Protein AF-A0A011MZQ5-F1 (afdb_monomer_lite)

Radius of gyration: 25.86 Å; chains: 1; bounding box: 85×31×50 Å

Foldseek 3Di:
DPPPPPPVLVVVCVVPVDPSVVSVVLLVVLLVVLVVVVDDPPDPVSVVSSVVSSVVPDDPPPVVPVPPDDPDPPPPPDDDDDDDDD

Sequence (86 aa):
MKPMYPQILSWFAGKTGTPDHTAHRLWRQALRDATAEGVVIESPEYWQSAVGHLRASFPSTSPAMAVSSAPGASTDLAGSHRLQMA

Secondary structure (DSSP, 8-state):
---STTHHHHHHHHHH---HHHHHHHHHHHHHHHHHTTPPTTSHHHHHHHHHHHHHTS----GGGSSS------------------

pLDDT: mean 70.21, std 15.32, range [42.5, 89.62]

Structure (mmCIF, N/CA/C/O backbone):
data_AF-A0A011MZQ5-F1
#
_entry.id   AF-A0A011MZQ5-F1
#
loop_
_atom_site.group_PDB
_atom_site.id
_atom_site.type_symbol
_atom_site.label_atom_id
_atom_site.label_alt_id
_atom_site.label_comp_id
_atom_site.label_asym_id
_atom_site.label_entity_id
_atom_site.label_seq_id
_atom_site.pdbx_PDB_ins_code
_atom_site.Cartn_x
_atom_site.Cartn_y
_atom_site.Cartn_z
_atom_site.occupancy
_atom_site.B_iso_or_equiv
_atom_site.auth_seq_id
_atom_site.auth_comp_id
_atom_site.auth_asym_id
_atom_site.auth_atom_id
_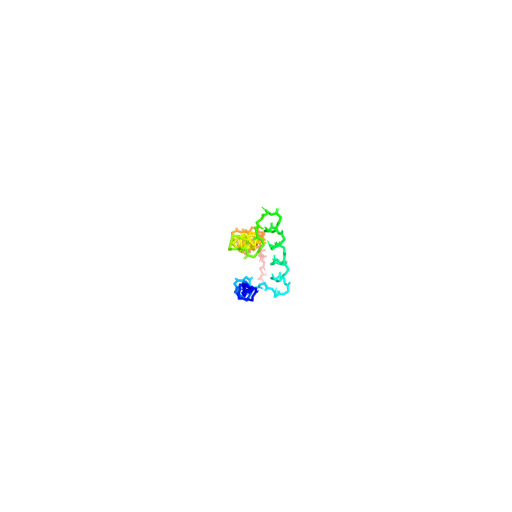atom_site.pdbx_PDB_model_num
ATOM 1 N N . MET A 1 1 ? 19.182 -6.271 2.087 1.00 49.50 1 MET A N 1
ATOM 2 C CA . MET A 1 1 ? 18.509 -5.140 2.767 1.00 49.50 1 MET A CA 1
ATOM 3 C C . MET A 1 1 ? 17.509 -5.703 3.772 1.00 49.50 1 MET A C 1
ATOM 5 O O . MET A 1 1 ? 16.945 -6.753 3.505 1.00 49.50 1 MET A O 1
ATOM 9 N N . LYS A 1 2 ? 17.333 -5.089 4.950 1.00 49.22 2 LYS A N 1
ATOM 10 C CA . LYS A 1 2 ? 16.306 -5.515 5.921 1.00 49.22 2 LYS A CA 1
ATOM 11 C C . LYS A 1 2 ? 14.954 -5.070 5.345 1.00 49.22 2 LYS A C 1
ATOM 13 O O . LYS A 1 2 ? 14.807 -3.869 5.122 1.00 49.22 2 LYS A O 1
ATOM 18 N N . PRO A 1 3 ? 14.004 -5.970 5.054 1.00 52.34 3 PRO A N 1
ATOM 19 C CA . PRO A 1 3 ? 12.755 -5.554 4.437 1.00 52.34 3 PRO A CA 1
ATOM 20 C C . PRO A 1 3 ? 12.034 -4.607 5.403 1.00 52.34 3 PRO A C 1
ATOM 22 O O . PRO A 1 3 ? 11.952 -4.881 6.605 1.00 52.34 3 PRO A O 1
ATOM 25 N N . MET A 1 4 ? 11.527 -3.484 4.886 1.00 61.69 4 MET A N 1
ATOM 26 C CA . MET A 1 4 ? 10.830 -2.415 5.629 1.00 61.69 4 MET A CA 1
ATOM 27 C C . MET A 1 4 ? 9.435 -2.856 6.135 1.00 61.69 4 MET A C 1
ATOM 29 O O . MET A 1 4 ? 8.500 -2.073 6.265 1.00 61.69 4 MET A O 1
ATOM 33 N N . TYR A 1 5 ? 9.301 -4.156 6.379 1.00 63.41 5 TYR A N 1
ATOM 34 C CA . TYR A 1 5 ? 8.082 -4.942 6.444 1.00 63.41 5 TYR A CA 1
ATOM 35 C C . TYR A 1 5 ? 7.331 -4.883 7.789 1.00 63.41 5 TYR A C 1
ATOM 37 O O . TYR A 1 5 ? 6.119 -5.036 7.752 1.00 63.41 5 TYR A O 1
ATOM 45 N N . PRO A 1 6 ? 7.945 -4.638 8.969 1.00 62.03 6 PRO A N 1
ATOM 46 C CA . PRO A 1 6 ? 7.171 -4.670 10.216 1.00 62.03 6 PRO A CA 1
ATOM 47 C C . PRO A 1 6 ? 6.675 -3.296 10.692 1.00 62.03 6 PRO A C 1
ATOM 49 O O . PRO A 1 6 ? 5.530 -3.162 11.112 1.00 62.03 6 PRO A O 1
ATOM 52 N N . GLN A 1 7 ? 7.501 -2.249 10.625 1.00 68.50 7 GLN A N 1
ATOM 53 C CA . GLN A 1 7 ? 7.191 -1.001 11.339 1.00 68.50 7 GLN A CA 1
ATOM 54 C C . GLN A 1 7 ? 6.073 -0.193 10.686 1.00 68.50 7 GLN A C 1
ATOM 56 O O . GLN A 1 7 ? 5.258 0.406 11.388 1.00 68.50 7 GLN A O 1
ATOM 61 N N . ILE A 1 8 ? 6.007 -0.194 9.352 1.00 72.88 8 ILE A N 1
ATOM 62 C CA . ILE A 1 8 ? 4.979 0.574 8.654 1.00 72.88 8 ILE A CA 1
ATOM 63 C C . ILE A 1 8 ? 3.594 -0.033 8.864 1.00 72.88 8 ILE A C 1
ATOM 65 O O . ILE A 1 8 ? 2.627 0.714 8.903 1.00 72.88 8 ILE A O 1
ATOM 69 N N . LEU A 1 9 ? 3.501 -1.351 9.075 1.00 73.25 9 LEU A N 1
ATOM 70 C CA . LEU A 1 9 ? 2.243 -2.055 9.327 1.00 73.25 9 LEU A CA 1
ATOM 71 C C . LEU A 1 9 ? 1.747 -1.820 10.750 1.00 73.25 9 LEU A C 1
ATOM 73 O O . LEU A 1 9 ? 0.576 -1.503 10.929 1.00 73.25 9 LEU A O 1
ATOM 77 N N . SER A 1 10 ? 2.635 -1.859 11.747 1.00 72.62 10 SER A N 1
ATOM 78 C CA . SER A 1 10 ? 2.276 -1.478 13.119 1.00 72.62 10 SER A CA 1
ATOM 79 C C . SER A 1 10 ? 1.837 -0.012 13.202 1.00 72.62 10 SER A C 1
ATOM 81 O O . SER A 1 10 ? 0.823 0.300 13.825 1.00 72.62 10 SER A O 1
ATOM 83 N N . TRP A 1 11 ? 2.553 0.886 12.517 1.00 76.50 11 TRP A N 1
ATOM 84 C CA . TRP A 1 11 ? 2.146 2.286 12.378 1.00 76.50 11 TRP A CA 1
ATOM 85 C C . TRP A 1 11 ? 0.793 2.423 11.663 1.00 76.50 11 TRP A C 1
ATOM 87 O O . TRP A 1 11 ? -0.073 3.173 12.108 1.00 76.50 11 TRP A O 1
ATOM 97 N N . PHE A 1 12 ? 0.585 1.678 10.578 1.00 71.50 12 PHE A N 1
ATOM 98 C CA . PHE A 1 12 ? -0.631 1.701 9.765 1.00 71.50 12 PHE A CA 1
ATOM 99 C C . PHE A 1 12 ? -1.856 1.200 10.535 1.00 71.50 12 PHE A C 1
ATOM 101 O O . PHE A 1 12 ? -2.897 1.861 10.522 1.00 71.50 12 PHE A O 1
ATOM 108 N N . ALA A 1 13 ? -1.735 0.068 11.231 1.00 73.44 13 ALA A N 1
ATOM 109 C CA . ALA A 1 13 ? -2.799 -0.507 12.048 1.00 73.44 13 ALA A CA 1
ATOM 110 C C . ALA A 1 13 ? -3.185 0.450 13.185 1.00 73.44 13 ALA A C 1
ATOM 112 O O . ALA A 1 13 ? -4.366 0.745 13.368 1.00 73.44 13 ALA A O 1
ATOM 113 N N . GLY A 1 14 ? -2.189 1.031 13.868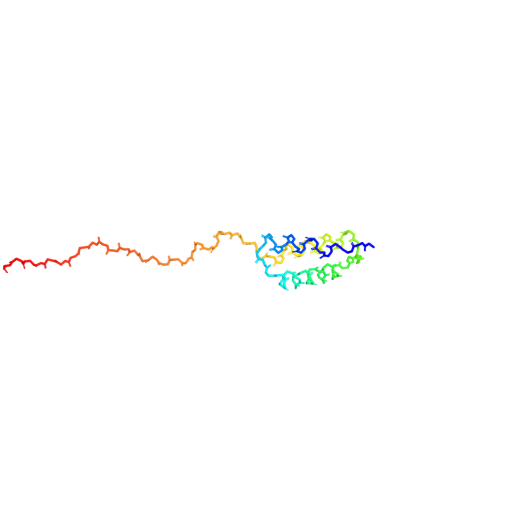 1.00 74.75 14 GLY A N 1
ATOM 114 C CA . GLY A 1 14 ? -2.416 2.026 14.918 1.00 74.75 14 GLY A CA 1
ATOM 115 C C . GLY A 1 14 ? -3.071 3.315 14.412 1.00 74.75 14 GLY A C 1
ATOM 116 O O . GLY A 1 14 ? -3.931 3.872 15.087 1.00 74.75 14 GLY A O 1
ATOM 117 N N . LYS A 1 15 ? -2.712 3.784 13.210 1.00 72.25 15 LYS A N 1
ATOM 118 C CA . LYS A 1 15 ? -3.233 5.043 12.653 1.00 72.25 15 LYS A CA 1
ATOM 119 C C . LYS A 1 15 ? -4.656 4.935 12.104 1.00 72.25 15 LYS A C 1
ATOM 121 O O . LYS A 1 15 ? -5.359 5.939 12.049 1.00 72.25 15 LYS A O 1
ATOM 126 N N . THR A 1 16 ? -5.064 3.751 11.661 1.00 72.19 16 THR A N 1
ATOM 127 C CA . THR A 1 16 ? -6.341 3.564 10.949 1.00 72.19 16 THR A CA 1
ATOM 128 C C . THR A 1 16 ? -7.369 2.754 11.723 1.00 72.19 16 THR A C 1
ATOM 130 O O . THR A 1 16 ? -8.500 2.629 11.267 1.00 72.19 16 THR A O 1
ATOM 133 N N . GLY A 1 17 ? -6.991 2.184 12.872 1.00 75.00 17 GLY A N 1
ATOM 134 C CA . GLY A 1 17 ? -7.845 1.247 13.605 1.00 75.00 17 GLY A CA 1
ATOM 135 C C . GLY A 1 17 ? -8.137 -0.035 12.817 1.00 75.00 17 GLY A C 1
ATOM 136 O O . GLY A 1 17 ? -9.052 -0.779 13.160 1.00 75.00 17 GLY A O 1
ATOM 137 N N . THR A 1 18 ? -7.381 -0.291 11.743 1.00 74.81 18 THR A N 1
ATOM 138 C CA . THR A 1 18 ? -7.584 -1.445 10.869 1.00 74.81 18 THR A CA 1
ATOM 139 C C . THR A 1 18 ? -7.054 -2.705 11.555 1.00 74.81 18 THR A C 1
ATOM 141 O O . THR A 1 18 ? -5.916 -2.696 12.032 1.00 74.81 18 THR A O 1
ATOM 144 N N . PRO A 1 19 ? -7.812 -3.817 11.559 1.00 77.06 19 PRO A N 1
ATOM 145 C CA . PRO A 1 19 ? -7.314 -5.092 12.056 1.00 77.06 19 PRO A CA 1
ATOM 146 C C . PRO A 1 19 ? -6.039 -5.527 11.323 1.00 77.06 19 PRO A C 1
ATOM 148 O O . PRO A 1 19 ? -5.956 -5.423 10.097 1.00 77.06 19 PRO A O 1
ATOM 151 N N . ASP A 1 20 ? -5.078 -6.088 12.054 1.00 74.88 20 ASP A N 1
ATOM 152 C CA . ASP A 1 20 ? -3.747 -6.465 11.548 1.00 74.88 20 ASP A CA 1
ATOM 153 C C . ASP A 1 20 ? -3.794 -7.332 10.268 1.00 74.88 20 ASP A C 1
ATOM 155 O O . ASP A 1 20 ? -3.121 -7.062 9.272 1.00 74.88 20 ASP A O 1
ATOM 159 N N . HIS A 1 21 ? -4.713 -8.301 10.218 1.00 79.00 21 HIS A N 1
ATOM 160 C CA . HIS A 1 21 ? -4.921 -9.162 9.047 1.00 79.00 21 HIS A CA 1
ATOM 161 C C . HIS A 1 21 ? -5.391 -8.403 7.791 1.00 79.00 21 HIS A C 1
ATOM 163 O O . HIS A 1 21 ? -5.125 -8.830 6.663 1.00 79.00 21 HIS A O 1
ATOM 169 N N . THR A 1 22 ? -6.106 -7.290 7.967 1.00 80.81 22 THR A N 1
ATOM 170 C CA . THR A 1 22 ? -6.571 -6.430 6.872 1.00 80.81 22 THR A CA 1
ATOM 171 C C . THR A 1 22 ? -5.446 -5.504 6.419 1.00 80.81 22 THR A C 1
ATOM 173 O O . THR A 1 22 ? -5.211 -5.398 5.215 1.00 80.81 22 THR A O 1
ATOM 176 N N . ALA A 1 23 ? -4.663 -4.955 7.353 1.00 81.31 23 ALA A N 1
ATOM 177 C CA . ALA A 1 23 ? -3.449 -4.197 7.040 1.00 81.31 23 ALA A CA 1
ATOM 178 C C . ALA A 1 23 ? -2.449 -5.028 6.216 1.00 81.31 23 ALA A C 1
ATOM 180 O O . ALA A 1 23 ? -1.976 -4.589 5.169 1.00 81.31 23 ALA A O 1
ATOM 181 N N . HIS A 1 24 ? -2.214 -6.282 6.613 1.00 83.06 24 HIS A N 1
ATOM 182 C CA . HIS A 1 24 ? -1.380 -7.229 5.865 1.00 83.06 24 HIS A CA 1
ATOM 183 C C . HIS A 1 24 ? -1.908 -7.536 4.458 1.00 83.06 24 HIS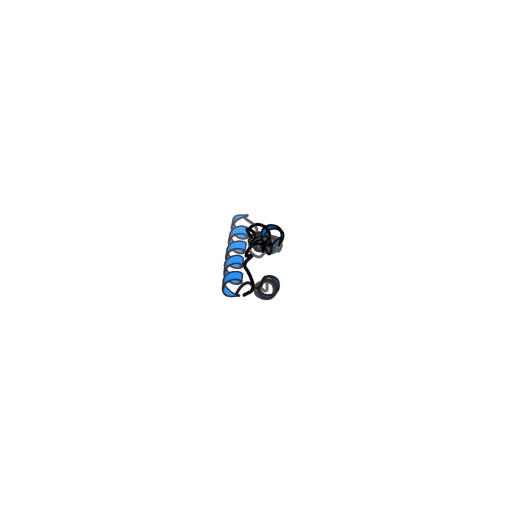 A C 1
ATOM 185 O O . HIS A 1 24 ? -1.134 -7.796 3.534 1.00 83.06 24 HIS A O 1
ATOM 191 N N . ARG A 1 25 ? -3.230 -7.557 4.273 1.00 86.31 25 ARG A N 1
ATOM 192 C CA . ARG A 1 25 ? -3.840 -7.811 2.963 1.00 86.31 25 ARG A CA 1
ATOM 193 C C . ARG A 1 25 ? -3.659 -6.620 2.029 1.00 86.31 25 ARG A C 1
ATOM 195 O O . ARG A 1 25 ? -3.220 -6.822 0.901 1.00 86.31 25 ARG A O 1
ATOM 202 N N . LEU A 1 26 ? -3.935 -5.414 2.520 1.00 85.56 26 LEU A N 1
ATOM 203 C CA . LEU A 1 26 ? -3.761 -4.167 1.770 1.00 85.56 26 LEU A CA 1
ATOM 204 C C . LEU A 1 26 ? -2.295 -3.943 1.397 1.00 85.56 26 LEU A C 1
ATOM 206 O O . LEU A 1 26 ? -1.993 -3.577 0.268 1.00 85.56 26 LEU A O 1
ATOM 210 N N . TRP A 1 27 ? -1.373 -4.268 2.302 1.00 86.62 27 TRP A N 1
ATOM 211 C CA . TRP A 1 27 ? 0.053 -4.194 2.009 1.00 86.62 27 TRP A CA 1
ATOM 212 C C . TRP A 1 27 ? 0.489 -5.134 0.888 1.00 86.62 27 TRP A C 1
ATOM 214 O O . TRP A 1 27 ? 1.193 -4.723 -0.031 1.00 86.62 27 TRP A O 1
ATOM 224 N N . ARG A 1 28 ? 0.036 -6.392 0.915 1.00 88.19 28 ARG A N 1
ATOM 225 C CA . ARG A 1 28 ? 0.336 -7.336 -0.171 1.00 88.19 28 ARG A CA 1
ATOM 226 C C . ARG A 1 28 ? -0.231 -6.880 -1.510 1.00 88.19 28 ARG A C 1
ATOM 228 O O . ARG A 1 28 ? 0.393 -7.157 -2.528 1.00 88.19 28 ARG A O 1
ATOM 235 N N . GLN A 1 29 ? -1.381 -6.210 -1.513 1.00 89.25 29 GLN A N 1
ATOM 236 C CA . GLN A 1 29 ? -1.939 -5.630 -2.730 1.00 89.25 29 GLN A CA 1
ATOM 237 C C . GLN A 1 29 ? -1.058 -4.484 -3.239 1.00 89.25 29 GLN A C 1
ATOM 239 O O . GLN A 1 29 ? -0.601 -4.533 -4.373 1.00 89.25 29 GLN A O 1
ATOM 244 N N . ALA A 1 30 ? -0.692 -3.548 -2.366 1.00 89.00 30 ALA A N 1
ATOM 245 C CA . ALA A 1 30 ? 0.157 -2.416 -2.720 1.00 89.00 30 ALA A CA 1
ATOM 246 C C . ALA A 1 30 ? 1.539 -2.827 -3.269 1.00 89.00 30 ALA A C 1
ATOM 248 O O . ALA A 1 30 ? 2.062 -2.194 -4.182 1.00 89.00 30 ALA A O 1
ATOM 249 N N . LEU A 1 31 ? 2.123 -3.918 -2.757 1.00 88.44 31 LEU A N 1
ATOM 250 C CA . LEU A 1 31 ? 3.359 -4.490 -3.306 1.00 88.44 31 LEU A CA 1
ATOM 251 C C . LEU A 1 31 ? 3.168 -5.059 -4.717 1.00 88.44 31 LEU A C 1
ATOM 253 O O . LEU A 1 31 ? 4.061 -4.940 -5.555 1.00 88.44 31 LEU A O 1
ATOM 257 N N . ARG A 1 32 ? 2.017 -5.681 -4.997 1.00 89.62 32 ARG A N 1
ATOM 258 C CA . ARG A 1 32 ? 1.705 -6.184 -6.342 1.00 89.62 32 ARG A CA 1
ATOM 259 C C . ARG A 1 32 ? 1.545 -5.037 -7.326 1.00 89.62 32 ARG A C 1
ATOM 261 O O . ARG A 1 32 ? 2.072 -5.135 -8.428 1.00 89.62 32 ARG A O 1
ATOM 268 N N . ASP A 1 33 ? 0.892 -3.963 -6.907 1.00 89.56 33 ASP A N 1
ATOM 269 C CA . ASP A 1 33 ? 0.672 -2.786 -7.746 1.00 89.56 33 ASP A CA 1
ATOM 270 C C . ASP A 1 33 ? 2.007 -2.084 -8.056 1.00 89.56 33 ASP A C 1
ATOM 272 O O . ASP A 1 33 ? 2.314 -1.833 -9.218 1.00 89.56 33 ASP A O 1
ATOM 276 N N . ALA A 1 34 ? 2.882 -1.920 -7.057 1.00 88.06 34 ALA A N 1
ATOM 277 C CA . ALA A 1 34 ? 4.242 -1.408 -7.262 1.00 88.06 34 ALA A CA 1
ATOM 278 C C . ALA A 1 34 ? 5.105 -2.319 -8.160 1.00 88.06 34 ALA A C 1
ATOM 280 O O . ALA A 1 34 ? 5.943 -1.844 -8.924 1.00 88.06 34 ALA A O 1
ATOM 281 N N . THR A 1 35 ? 4.897 -3.638 -8.092 1.00 88.06 35 THR A N 1
ATOM 282 C CA . THR A 1 35 ? 5.566 -4.594 -8.992 1.00 88.06 35 THR A CA 1
ATOM 283 C C . THR A 1 35 ? 5.044 -4.454 -10.426 1.00 88.06 35 THR A C 1
ATOM 285 O O . THR A 1 35 ? 5.817 -4.542 -11.378 1.00 88.06 35 THR A O 1
ATOM 288 N N . ALA A 1 36 ? 3.740 -4.217 -10.593 1.00 88.62 36 ALA A N 1
ATOM 289 C CA . ALA A 1 36 ? 3.102 -4.042 -11.896 1.00 88.62 36 ALA A CA 1
ATOM 290 C C . ALA A 1 36 ? 3.533 -2.747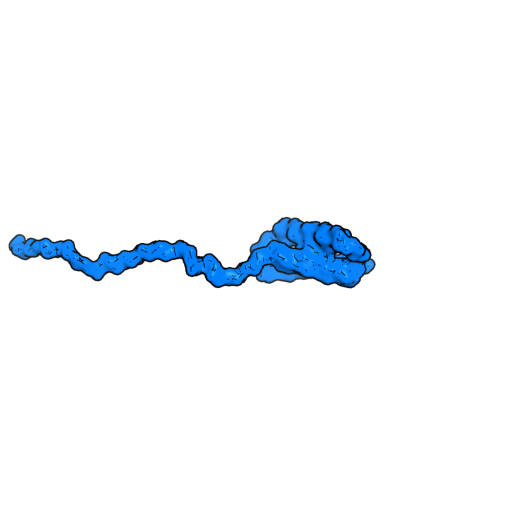 -12.606 1.00 88.62 36 ALA A C 1
ATOM 292 O O . ALA A 1 36 ? 3.541 -2.705 -13.833 1.00 88.62 36 ALA A O 1
ATOM 293 N N . GLU A 1 37 ? 3.959 -1.725 -11.861 1.00 86.69 37 GLU A N 1
ATOM 294 C CA . GLU A 1 37 ? 4.561 -0.499 -12.409 1.00 86.69 37 GLU A CA 1
ATOM 295 C C . GLU A 1 37 ? 5.946 -0.721 -13.043 1.00 86.69 37 GLU A C 1
ATOM 297 O O . GLU A 1 37 ? 6.512 0.197 -13.635 1.00 86.69 37 GLU A O 1
ATOM 302 N N . GLY A 1 38 ? 6.506 -1.932 -12.943 1.00 77.56 38 GLY A N 1
ATOM 303 C CA . GLY A 1 38 ? 7.811 -2.258 -13.517 1.00 77.56 38 GLY A CA 1
ATOM 304 C C . GLY A 1 38 ? 8.980 -1.643 -12.747 1.00 77.56 38 GLY A C 1
ATOM 305 O O . GLY A 1 38 ? 10.087 -1.553 -13.280 1.00 77.56 38 GLY A O 1
ATOM 306 N N . VAL A 1 39 ? 8.752 -1.219 -11.500 1.00 77.69 39 VAL A N 1
ATOM 307 C CA . VAL A 1 39 ? 9.811 -0.701 -10.631 1.00 77.69 39 VAL A CA 1
ATOM 308 C C . VAL A 1 39 ? 10.725 -1.848 -10.200 1.00 77.69 39 VAL A C 1
ATOM 310 O O . VAL A 1 39 ? 10.277 -2.970 -9.956 1.00 77.69 39 VAL A O 1
ATOM 313 N N . VAL A 1 40 ? 12.025 -1.568 -10.096 1.00 82.44 40 VAL A N 1
ATOM 314 C CA . VAL A 1 40 ? 13.014 -2.548 -9.639 1.00 82.44 40 VAL A CA 1
ATOM 315 C C . VAL A 1 40 ? 12.663 -2.995 -8.221 1.00 82.44 40 VAL A C 1
ATOM 317 O O . VAL A 1 40 ? 12.675 -2.202 -7.283 1.00 82.44 40 VAL A O 1
ATOM 320 N N . ILE A 1 41 ? 12.350 -4.280 -8.066 1.00 81.56 41 ILE A N 1
ATOM 321 C CA . ILE A 1 41 ? 11.936 -4.855 -6.786 1.00 81.56 41 ILE A CA 1
ATOM 322 C C . ILE A 1 41 ? 13.039 -4.628 -5.744 1.00 81.56 41 ILE A C 1
ATOM 324 O O . ILE A 1 41 ? 14.227 -4.763 -6.029 1.00 81.56 41 ILE A O 1
ATOM 328 N N . GLU A 1 42 ? 12.621 -4.270 -4.531 1.00 79.56 42 GLU A N 1
ATOM 329 C CA . GLU A 1 42 ? 13.481 -3.890 -3.401 1.00 79.56 42 GLU A CA 1
ATOM 330 C C . GLU A 1 42 ? 14.245 -2.562 -3.547 1.00 79.56 42 GLU A C 1
ATOM 332 O O . GLU A 1 42 ? 14.956 -2.183 -2.609 1.00 79.56 42 GLU A O 1
ATOM 337 N N . SER A 1 43 ? 14.067 -1.812 -4.641 1.00 83.94 43 SER A N 1
ATOM 338 C CA . SER A 1 43 ? 14.634 -0.467 -4.763 1.00 83.94 43 SER A CA 1
ATOM 339 C C . SER A 1 43 ? 13.920 0.543 -3.849 1.00 83.94 43 SER A C 1
ATOM 341 O O . SER A 1 43 ? 12.766 0.334 -3.455 1.00 83.94 43 SER A O 1
ATOM 343 N N . PRO A 1 44 ? 14.570 1.664 -3.490 1.00 82.44 44 PRO A N 1
ATOM 344 C CA . PRO A 1 44 ? 13.920 2.742 -2.745 1.00 82.44 44 PRO A CA 1
ATOM 345 C C . PRO A 1 44 ? 12.623 3.228 -3.409 1.00 82.44 44 PRO A C 1
ATOM 347 O O . PRO A 1 44 ? 11.631 3.465 -2.723 1.00 82.44 44 PRO A O 1
ATOM 350 N N . GLU A 1 45 ? 12.608 3.323 -4.736 1.00 84.06 45 GLU A N 1
ATOM 351 C CA . GLU A 1 45 ? 11.466 3.759 -5.544 1.00 84.06 45 GLU A CA 1
ATOM 352 C C . GLU A 1 45 ? 10.315 2.754 -5.462 1.00 84.06 45 GLU A C 1
ATOM 354 O O . GLU A 1 45 ? 9.160 3.152 -5.323 1.00 84.06 45 GLU A O 1
ATOM 359 N N . TYR A 1 46 ? 10.628 1.456 -5.463 1.00 85.00 46 TYR A N 1
ATOM 360 C CA . TYR A 1 46 ? 9.637 0.395 -5.293 1.00 85.00 46 TYR A CA 1
ATOM 361 C C . TYR A 1 46 ? 8.948 0.496 -3.932 1.00 85.00 46 TYR A C 1
ATOM 363 O O . TYR A 1 46 ? 7.721 0.437 -3.839 1.00 85.00 46 TYR A O 1
ATOM 371 N N . TRP A 1 47 ? 9.722 0.722 -2.866 1.00 84.00 47 TRP A N 1
ATOM 372 C CA . TRP A 1 47 ? 9.157 0.905 -1.529 1.00 84.00 47 TRP A CA 1
ATOM 373 C C . TRP A 1 47 ? 8.310 2.176 -1.426 1.00 84.00 47 TRP A C 1
ATOM 375 O O . TRP A 1 47 ? 7.253 2.147 -0.796 1.00 84.00 47 TRP A O 1
ATOM 385 N N . GLN A 1 48 ? 8.727 3.275 -2.062 1.00 85.25 48 GLN A N 1
ATOM 386 C CA . GLN A 1 48 ? 7.934 4.509 -2.113 1.00 85.25 48 GLN A CA 1
ATOM 387 C C . GLN A 1 48 ? 6.617 4.312 -2.871 1.00 85.25 48 GLN A C 1
ATOM 389 O O . GLN A 1 48 ? 5.567 4.718 -2.368 1.00 85.25 48 GLN A O 1
ATOM 394 N N . SER A 1 49 ? 6.651 3.638 -4.025 1.00 88.75 49 SER A N 1
ATOM 395 C CA . SER A 1 49 ? 5.451 3.304 -4.800 1.00 88.75 49 SER A CA 1
ATOM 396 C C . SER A 1 49 ? 4.490 2.428 -3.989 1.00 88.75 49 SER A C 1
ATOM 398 O O . SER A 1 49 ? 3.321 2.780 -3.817 1.00 88.75 49 SER A O 1
ATOM 400 N N . ALA A 1 50 ? 4.988 1.362 -3.352 1.00 88.44 50 ALA A N 1
ATOM 401 C CA . ALA A 1 50 ? 4.172 0.496 -2.500 1.00 88.44 50 ALA A CA 1
ATOM 402 C C . ALA A 1 50 ? 3.522 1.265 -1.334 1.00 88.44 50 ALA A C 1
ATOM 404 O O . ALA A 1 50 ? 2.353 1.054 -1.016 1.00 88.44 50 ALA A O 1
ATOM 405 N N . VAL A 1 51 ? 4.238 2.196 -0.694 1.00 86.19 51 VAL A N 1
ATOM 406 C CA . VAL A 1 51 ? 3.656 3.052 0.357 1.00 86.19 51 VAL A CA 1
ATOM 407 C C . VAL A 1 51 ? 2.611 4.020 -0.212 1.00 86.19 51 VAL A C 1
ATOM 409 O O . VAL A 1 51 ? 1.615 4.300 0.461 1.00 86.19 51 VAL A O 1
ATOM 412 N N . GLY A 1 52 ? 2.802 4.512 -1.436 1.00 87.06 52 GLY A N 1
ATOM 413 C CA . GLY A 1 52 ? 1.825 5.323 -2.166 1.00 87.06 52 GLY A CA 1
ATOM 414 C C . GLY A 1 52 ? 0.515 4.573 -2.409 1.00 87.06 52 GLY A C 1
ATOM 415 O O . GLY A 1 52 ? -0.541 5.038 -1.975 1.00 87.06 52 GLY A O 1
ATOM 416 N N . HIS A 1 53 ? 0.590 3.377 -2.997 1.00 88.38 53 HIS A N 1
ATOM 417 C CA . HIS A 1 53 ? -0.567 2.500 -3.234 1.00 88.38 53 HIS A CA 1
ATOM 418 C C . HIS A 1 53 ? -1.273 2.103 -1.944 1.00 88.38 53 HIS A C 1
ATOM 420 O O . HIS A 1 53 ? -2.503 2.133 -1.855 1.00 88.38 53 HIS A O 1
ATOM 426 N N . LEU A 1 54 ? -0.499 1.808 -0.898 1.00 86.31 54 LEU A N 1
ATOM 427 C CA . LEU A 1 54 ? -1.032 1.502 0.423 1.00 86.31 54 LEU A CA 1
ATOM 428 C C . LEU A 1 54 ? -1.852 2.675 0.989 1.00 86.31 54 LEU A C 1
ATOM 430 O O . LEU A 1 54 ? -2.914 2.460 1.567 1.00 86.31 54 LEU A O 1
ATOM 434 N N . ARG A 1 55 ? -1.381 3.918 0.816 1.00 83.25 55 ARG A N 1
ATOM 435 C CA . ARG A 1 55 ? -2.103 5.127 1.246 1.00 83.25 55 ARG A CA 1
ATOM 436 C C . ARG A 1 55 ? -3.339 5.406 0.391 1.00 83.25 55 ARG A C 1
ATOM 438 O O . ARG A 1 55 ? -4.347 5.847 0.932 1.00 83.25 55 ARG A O 1
ATOM 445 N N . ALA A 1 56 ? -3.266 5.153 -0.912 1.00 84.38 56 ALA A N 1
ATOM 446 C CA . ALA A 1 56 ? -4.379 5.345 -1.842 1.00 84.38 56 ALA A CA 1
ATOM 447 C C . ALA A 1 56 ? -5.495 4.303 -1.661 1.00 84.38 56 ALA A C 1
ATOM 449 O O . ALA A 1 56 ? -6.659 4.591 -1.920 1.00 84.38 56 ALA A O 1
ATOM 450 N N . SER A 1 57 ? -5.152 3.111 -1.164 1.00 80.00 57 SER A N 1
ATOM 451 C CA . SER A 1 57 ? -6.107 2.035 -0.870 1.00 80.00 57 SER A CA 1
ATOM 452 C C . SER A 1 57 ? -7.065 2.364 0.277 1.00 80.00 57 SER A C 1
A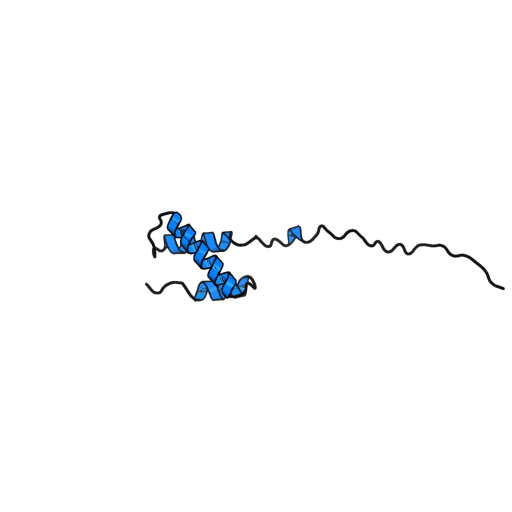TOM 454 O O . SER A 1 57 ? -8.016 1.621 0.523 1.00 80.00 57 SER A O 1
ATOM 456 N N . PHE A 1 58 ? -6.829 3.458 1.002 1.00 72.56 58 PHE A N 1
ATOM 457 C CA . PHE A 1 58 ? -7.768 3.914 2.005 1.00 72.56 58 PHE A CA 1
ATOM 458 C C . PHE A 1 58 ? -8.863 4.768 1.383 1.00 72.56 58 PHE A C 1
ATOM 460 O O . PHE A 1 58 ? -8.554 5.746 0.696 1.00 72.56 58 PHE A O 1
ATOM 467 N N . PRO A 1 59 ? -10.140 4.512 1.719 1.00 64.56 59 PRO A N 1
ATOM 468 C CA . PRO A 1 59 ? -11.121 5.566 1.604 1.00 64.56 59 PRO A CA 1
ATOM 469 C C . PRO A 1 59 ? -10.615 6.693 2.500 1.00 64.56 59 PRO A C 1
ATOM 471 O O . PRO A 1 59 ? -10.387 6.492 3.696 1.00 64.56 59 PRO A O 1
ATOM 474 N N . SER A 1 60 ? -10.376 7.865 1.915 1.00 53.72 60 SER A N 1
ATOM 475 C CA . SER A 1 60 ? -10.200 9.084 2.689 1.00 53.72 60 SER A CA 1
ATOM 476 C C . SER A 1 60 ? -11.436 9.173 3.571 1.00 53.72 60 SER A C 1
ATOM 478 O O . SER A 1 60 ? -12.517 9.502 3.084 1.00 53.72 60 SER A O 1
ATOM 480 N N . THR A 1 61 ? -11.326 8.776 4.841 1.00 51.59 61 THR A N 1
ATOM 481 C CA . THR A 1 61 ? -12.388 8.989 5.820 1.00 51.59 61 THR A CA 1
ATOM 482 C C . THR A 1 61 ? -12.382 10.476 6.117 1.00 51.59 61 THR A C 1
ATOM 484 O O . THR A 1 61 ? -11.962 10.943 7.167 1.00 51.59 61 THR A O 1
ATOM 487 N N . SER A 1 62 ? -12.776 11.257 5.119 1.00 42.50 62 SER A N 1
ATOM 488 C CA . SER A 1 62 ? -13.215 12.608 5.326 1.00 42.50 62 SER A CA 1
ATOM 489 C C . SER A 1 62 ? -14.541 12.461 6.069 1.00 42.50 62 SER A C 1
ATOM 491 O O . SER A 1 62 ? -15.495 11.927 5.495 1.00 42.50 62 SER A O 1
ATOM 493 N N . PRO A 1 63 ? -14.643 12.889 7.338 1.00 49.28 63 PRO A N 1
ATOM 494 C CA . PRO A 1 63 ? -15.893 12.823 8.094 1.00 49.28 63 PRO A CA 1
ATOM 495 C C . PRO A 1 63 ? -17.009 13.703 7.493 1.00 49.28 63 PRO A C 1
ATOM 497 O O . PRO A 1 63 ? -18.092 13.794 8.058 1.00 49.28 63 PRO A O 1
ATOM 500 N N . ALA A 1 64 ? -16.789 14.324 6.331 1.00 48.06 64 ALA A N 1
ATOM 501 C CA . ALA A 1 64 ? -17.748 15.188 5.661 1.00 48.06 64 ALA A CA 1
ATOM 502 C C . ALA A 1 64 ? -18.973 14.463 5.064 1.00 48.06 64 ALA A C 1
ATOM 504 O O . ALA A 1 64 ? -19.943 15.137 4.739 1.00 48.06 64 ALA A O 1
ATOM 505 N N . MET A 1 65 ? -18.979 13.126 4.925 1.00 46.41 65 MET A N 1
ATOM 506 C CA . MET A 1 65 ? -20.122 12.407 4.318 1.00 46.41 65 MET A CA 1
ATOM 507 C C . MET A 1 65 ? -21.003 11.622 5.303 1.00 46.41 65 MET A C 1
ATOM 509 O O . MET A 1 65 ? -22.030 11.088 4.896 1.00 46.41 65 MET A O 1
ATOM 513 N N . ALA A 1 66 ? -20.679 11.594 6.601 1.00 49.84 66 ALA A N 1
ATOM 514 C CA . ALA A 1 66 ? -21.523 10.933 7.607 1.00 49.84 66 ALA A CA 1
ATOM 515 C C . ALA A 1 66 ? -22.678 11.815 8.134 1.00 49.84 66 ALA A C 1
ATOM 517 O O . ALA A 1 66 ? -23.441 11.378 8.991 1.00 49.84 66 ALA A O 1
ATOM 518 N N . VAL A 1 67 ? -22.846 13.040 7.616 1.00 52.69 67 VAL A N 1
ATOM 519 C CA . VAL A 1 67 ? -23.933 13.962 7.992 1.00 52.69 67 VAL A CA 1
ATOM 520 C C . VAL A 1 67 ? -24.888 14.217 6.824 1.00 52.69 67 VAL A C 1
ATOM 522 O O . VAL A 1 67 ? -25.057 15.331 6.352 1.00 52.69 67 VAL A O 1
ATOM 525 N N . SER A 1 68 ? -25.523 13.178 6.293 1.00 51.25 68 SER A N 1
ATOM 526 C CA . SER A 1 68 ? -26.721 13.354 5.453 1.00 51.25 68 SER A CA 1
ATOM 527 C C . SER A 1 68 ? -27.484 12.048 5.334 1.00 51.25 68 SER A C 1
ATOM 529 O O . SER A 1 68 ? -27.547 11.442 4.273 1.00 51.25 68 SER A O 1
ATOM 531 N N . SER A 1 69 ? -28.030 11.585 6.457 1.00 46.25 69 SER A N 1
ATOM 532 C CA . SER A 1 69 ? -29.221 10.724 6.511 1.00 46.25 69 SER A CA 1
ATOM 533 C C . SER A 1 69 ? -29.713 10.638 7.958 1.00 46.25 69 SER A C 1
ATOM 535 O O . SER A 1 69 ? -29.708 9.582 8.577 1.00 46.25 69 SER A O 1
ATOM 537 N N . ALA A 1 70 ? -30.123 11.775 8.516 1.00 53.72 70 ALA A N 1
ATOM 538 C CA . ALA A 1 70 ? -31.084 11.789 9.611 1.00 53.72 70 ALA A CA 1
ATOM 539 C C . ALA A 1 70 ? -32.351 12.468 9.070 1.00 53.72 70 ALA A C 1
ATOM 541 O O . ALA A 1 70 ? -32.361 13.695 8.952 1.00 53.72 70 ALA A O 1
ATOM 542 N N . PRO A 1 71 ? -33.398 11.724 8.666 1.00 52.78 71 PRO A N 1
ATOM 543 C CA . PRO A 1 71 ? -34.707 12.327 8.493 1.00 52.78 71 PRO A CA 1
ATOM 544 C C . PRO A 1 71 ? -35.235 12.654 9.892 1.00 52.78 71 PRO A C 1
ATOM 546 O O . PRO A 1 71 ? -35.260 11.805 10.784 1.00 52.78 71 PRO A O 1
ATOM 549 N N . GLY A 1 72 ? -35.560 13.928 10.097 1.00 53.06 72 GLY A N 1
ATOM 550 C CA . GLY A 1 72 ? -35.932 14.474 11.391 1.00 53.06 72 GLY A CA 1
ATOM 551 C C . GLY A 1 72 ? -37.134 13.766 12.006 1.00 53.06 72 GLY A C 1
ATOM 552 O O . GLY A 1 72 ? -38.221 13.756 11.438 1.00 53.06 72 GLY A O 1
ATOM 553 N N . ALA A 1 73 ? -36.958 13.271 13.227 1.00 50.97 73 ALA A N 1
ATOM 554 C CA . ALA A 1 73 ? -38.049 13.245 14.185 1.00 50.97 73 ALA A CA 1
ATOM 555 C C . ALA A 1 73 ? -38.090 14.635 14.832 1.00 50.97 73 ALA A C 1
ATOM 557 O O . ALA A 1 73 ? -37.505 14.868 15.889 1.00 50.97 73 ALA A O 1
ATOM 558 N N . SER A 1 74 ? -38.704 15.585 14.122 1.00 46.25 74 SER A N 1
ATOM 559 C CA . SER A 1 74 ? -39.125 16.855 14.708 1.00 46.25 74 SER A CA 1
ATOM 560 C C . SER A 1 74 ? -40.110 16.529 15.821 1.00 46.25 74 SER A C 1
ATOM 562 O O . SER A 1 74 ? -41.192 16.000 15.569 1.00 46.25 74 SER A O 1
ATOM 564 N N . THR A 1 75 ? -39.706 16.811 17.053 1.00 59.06 75 THR A N 1
ATOM 565 C CA . THR A 1 75 ? -40.570 16.812 18.226 1.00 59.06 75 THR A CA 1
ATOM 566 C C . THR A 1 75 ? -41.625 17.900 18.037 1.00 59.06 75 THR A C 1
ATOM 568 O O . THR A 1 75 ? -41.399 19.056 18.390 1.00 59.06 75 THR A O 1
ATOM 571 N N . ASP A 1 76 ? -42.768 17.545 17.451 1.00 49.50 76 ASP A N 1
ATOM 572 C CA . ASP A 1 76 ? -43.962 18.385 17.479 1.00 49.50 76 ASP A CA 1
ATOM 573 C C . ASP A 1 76 ? -44.584 18.277 18.878 1.00 49.50 76 ASP A C 1
ATOM 575 O O . ASP A 1 76 ? -45.357 17.376 19.201 1.00 49.50 76 ASP A O 1
ATOM 579 N N . LEU A 1 77 ? -44.127 19.163 19.761 1.00 56.09 77 LEU A N 1
ATOM 580 C CA . LEU A 1 77 ? -44.750 19.456 21.043 1.00 56.09 77 LEU A CA 1
ATOM 581 C C . LEU A 1 77 ? -45.590 20.725 20.862 1.00 56.09 77 LEU A C 1
ATOM 583 O O . LEU A 1 77 ? -45.194 21.797 21.314 1.00 56.09 77 LEU A O 1
ATOM 587 N N . ALA A 1 78 ? -46.737 20.626 20.188 1.00 50.47 78 ALA A N 1
ATOM 588 C CA . ALA A 1 78 ? -47.702 21.721 20.156 1.00 50.47 78 ALA A CA 1
ATOM 589 C C . ALA A 1 78 ? -49.146 21.241 19.937 1.00 50.47 78 ALA A C 1
ATOM 591 O O . ALA A 1 78 ? -49.660 21.204 18.830 1.00 50.47 78 ALA A O 1
ATOM 592 N N . GLY A 1 79 ? -49.838 21.006 21.054 1.00 51.00 79 GLY A N 1
ATOM 593 C CA . GLY A 1 79 ? -51.228 21.431 21.209 1.00 51.00 79 GLY A CA 1
ATOM 594 C C . GLY A 1 79 ? -52.305 20.605 20.503 1.00 51.00 79 GLY A C 1
ATOM 595 O O . GLY A 1 79 ? -52.612 20.823 19.340 1.00 51.00 79 GLY A O 1
ATOM 596 N N . SER A 1 80 ? -53.023 19.795 21.283 1.00 55.53 80 SER A N 1
ATOM 597 C CA . SER A 1 80 ? -54.485 19.903 21.449 1.00 55.53 80 SER A CA 1
ATOM 598 C C . SER A 1 80 ? -55.019 18.663 22.156 1.00 55.53 80 SER A C 1
ATOM 600 O O . SER A 1 80 ? -55.172 17.622 21.536 1.00 55.53 80 SER A O 1
ATOM 602 N N . HIS A 1 81 ? -55.386 18.791 23.431 1.00 53.69 81 HIS A N 1
ATOM 603 C CA . HIS A 1 81 ? -56.573 18.107 23.945 1.00 53.69 81 HIS A CA 1
ATOM 604 C C . HIS A 1 81 ? -57.132 18.872 25.149 1.00 53.69 81 HIS A C 1
ATOM 606 O O . HIS A 1 81 ? -56.698 18.762 26.29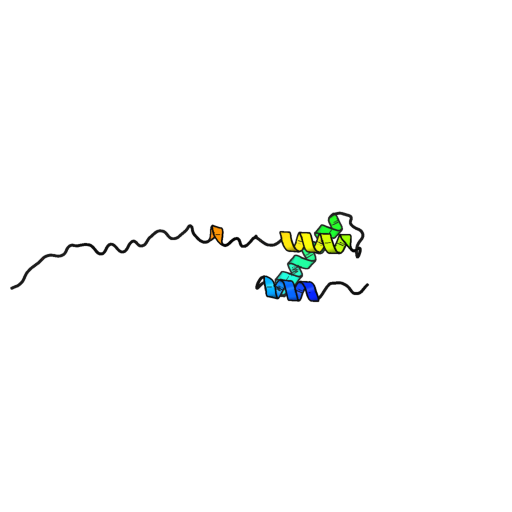2 1.00 53.69 81 HIS A O 1
ATOM 612 N N . ARG A 1 82 ? -58.087 19.733 24.804 1.00 61.72 82 ARG A N 1
ATOM 613 C CA . ARG A 1 82 ? -59.092 20.365 25.656 1.00 61.72 82 ARG A CA 1
ATOM 614 C C . ARG A 1 82 ? -60.072 19.290 26.149 1.00 61.72 82 ARG A C 1
ATOM 616 O O . ARG A 1 82 ? -60.478 18.492 25.314 1.00 61.72 82 ARG A O 1
ATOM 623 N N . LEU A 1 83 ? -60.468 19.335 27.431 1.00 50.47 83 LEU A N 1
ATOM 624 C CA . LEU A 1 83 ? -61.809 19.058 28.026 1.00 50.47 83 LEU A CA 1
ATOM 625 C C . LEU A 1 83 ? -61.641 18.807 29.551 1.00 50.47 83 LEU A C 1
ATOM 627 O O . LEU A 1 83 ? -60.999 17.842 29.941 1.00 50.47 83 LEU A O 1
ATOM 631 N N . GLN A 1 84 ? -61.925 19.815 30.398 1.00 55.53 84 GLN A N 1
ATOM 632 C CA . GLN A 1 84 ? -63.109 19.923 31.299 1.00 55.53 84 GLN A CA 1
ATOM 633 C C . GLN A 1 84 ? -63.119 18.853 32.415 1.00 55.53 84 GLN A C 1
ATOM 635 O O . GLN A 1 84 ? -63.282 17.682 32.119 1.00 55.53 84 GLN A O 1
ATOM 640 N N . MET A 1 85 ? -62.796 19.138 33.687 1.00 42.72 85 MET A N 1
ATOM 641 C CA . MET A 1 85 ? -63.550 19.900 34.709 1.00 42.72 85 MET A CA 1
ATOM 642 C C . MET A 1 85 ? -65.046 19.555 34.778 1.00 42.72 85 MET A C 1
ATOM 644 O O . MET A 1 85 ? -65.844 20.209 34.106 1.00 42.72 85 MET A O 1
ATOM 648 N N . ALA A 1 86 ? -65.382 18.572 35.621 1.00 54.75 86 ALA A N 1
ATOM 649 C CA . ALA A 1 86 ? -66.524 18.543 36.545 1.00 54.75 86 ALA A CA 1
ATOM 650 C C . ALA A 1 86 ? -66.326 17.395 37.549 1.00 54.75 86 ALA A C 1
ATOM 652 O O . ALA A 1 86 ? -66.036 16.270 37.084 1.00 54.75 86 ALA A O 1
#